Protein AF-A0A0F8W4H2-F1 (afdb_monomer)

Sequence (63 aa):
MMNLSRVLQEYRWAKRLGLRELAAEIGVSFPSLSRFELGGSQSGPTLVAILKWLLADAPEVTP

Organism: NCBI:txid412755

Solvent-accessible surface area (backbone atoms only — not comparable to full-atom values): 3792 Å² total; per-residue (Å²): 124,63,71,62,35,53,53,51,52,52,50,31,59,76,69,69,49,52,69,62,54,51,15,57,75,50,71,50,54,46,70,59,49,51,41,34,54,75,55,45,83,80,58,64,71,65,44,54,38,47,49,49,55,73,66,45,79,71,79,81,80,75,130

Nearest PDB structures (foldseek):
  2cro-assembly1_A  TM=7.701E-01  e=1.587E-02  Phage 434
  4pu8-assembly1_B  TM=7.393E-01  e=2.443E-02  Shewanella oneidensis MR-1
  6zvh-assembly1_i  TM=7.140E-01  e=2.443E-02  Homo sapiens
  8ezt-assembly1_D-2  TM=6.865E-01  e=2.764E-02  Legionella pneumophila
  3g5g-assembly5_J  TM=7.873E-01  e=1.756E-01  Enterobacter sp. RFL1396

Mean predicted aligned error: 5.67 Å

Secondary structure (DSSP, 8-state):
--HHHHHHHHHHHHTT--HHHHHHHHT--HHHHHHHHTT----SHHHHHHHHHHHS-------

pLDDT: mean 85.95, std 14.54, range [42.81, 96.62]

Foldseek 3Di:
DDVLLVVLVVVCVVVVHDLCRVCVLLVHDSVLNVCVNVPHDCDDDVVVSSCCSVPVDDPPPDD

Structure (mmCIF, N/CA/C/O backbone):
data_AF-A0A0F8W4H2-F1
#
_entry.id   AF-A0A0F8W4H2-F1
#
loop_
_atom_site.group_PDB
_atom_site.id
_atom_site.type_symbol
_atom_site.label_atom_id
_atom_site.label_alt_id
_atom_site.label_comp_id
_atom_site.label_asym_id
_atom_site.label_entity_id
_atom_site.label_seq_id
_atom_site.pdbx_PDB_ins_code
_atom_site.Cartn_x
_atom_site.Cartn_y
_atom_site.Cartn_z
_atom_site.occupancy
_atom_site.B_iso_or_equiv
_atom_site.auth_seq_id
_atom_site.auth_comp_id
_atom_site.auth_asym_id
_atom_site.auth_atom_id
_atom_site.pdbx_PDB_model_num
ATOM 1 N N . MET A 1 1 ? -3.097 -1.032 -17.321 1.00 55.03 1 MET A N 1
ATOM 2 C CA . MET A 1 1 ? -3.104 -0.843 -15.854 1.00 55.03 1 MET A CA 1
ATOM 3 C C . MET A 1 1 ? -3.624 -2.135 -15.244 1.00 55.03 1 MET A C 1
ATOM 5 O O . MET A 1 1 ? -4.666 -2.596 -15.688 1.00 55.03 1 MET A O 1
ATOM 9 N N . MET A 1 2 ? -2.865 -2.785 -14.358 1.00 63.62 2 MET A N 1
ATOM 10 C CA . MET A 1 2 ? -3.278 -4.058 -13.749 1.00 63.62 2 MET A CA 1
ATOM 11 C C . MET A 1 2 ? -4.436 -3.819 -12.774 1.00 63.62 2 MET A C 1
ATOM 13 O O . MET A 1 2 ? -4.472 -2.780 -12.112 1.00 63.62 2 MET A O 1
ATOM 17 N N . ASN A 1 3 ? -5.347 -4.784 -12.643 1.00 83.75 3 ASN A N 1
ATOM 18 C CA . ASN A 1 3 ? -6.512 -4.664 -11.759 1.00 83.75 3 ASN A CA 1
ATOM 19 C C . ASN A 1 3 ? -6.124 -4.392 -10.292 1.00 83.75 3 ASN A C 1
ATOM 21 O O . ASN A 1 3 ? -6.833 -3.673 -9.597 1.00 83.75 3 ASN A O 1
ATOM 25 N N . LEU A 1 4 ? -4.964 -4.879 -9.839 1.00 88.38 4 LEU A N 1
ATOM 26 C CA . LEU A 1 4 ? -4.520 -4.744 -8.449 1.00 88.38 4 LEU A CA 1
ATOM 27 C C . LEU A 1 4 ? -4.228 -3.294 -8.024 1.00 88.38 4 LEU A C 1
ATOM 29 O O . LEU A 1 4 ? -4.601 -2.902 -6.923 1.00 88.38 4 LEU A O 1
ATOM 33 N N . SER A 1 5 ? -3.619 -2.467 -8.884 1.00 89.81 5 SER A N 1
ATOM 34 C CA . SER A 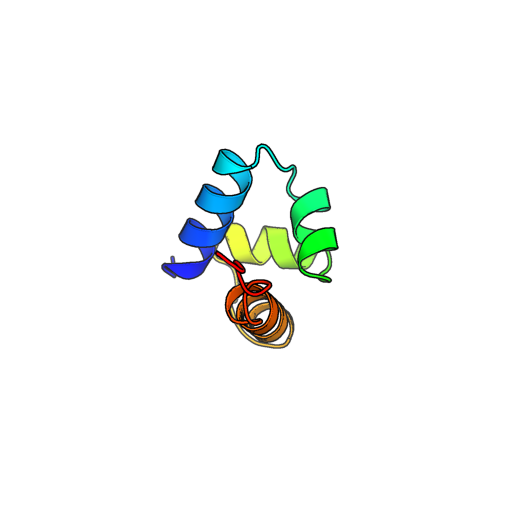1 5 ? -3.406 -1.042 -8.566 1.00 89.81 5 SER A CA 1
ATOM 35 C C . SER A 1 5 ? -4.719 -0.309 -8.329 1.00 89.81 5 SER A C 1
ATOM 37 O O . SER A 1 5 ? -4.801 0.537 -7.444 1.00 89.81 5 SER A O 1
ATOM 39 N N . ARG A 1 6 ? -5.749 -0.644 -9.112 1.00 90.25 6 ARG A N 1
ATOM 40 C CA . ARG A 1 6 ? -7.081 -0.064 -8.958 1.00 90.25 6 ARG A CA 1
ATOM 41 C C . ARG A 1 6 ? -7.751 -0.543 -7.672 1.00 90.25 6 ARG A C 1
ATOM 43 O O . ARG A 1 6 ? -8.287 0.283 -6.946 1.00 90.25 6 ARG A O 1
ATOM 50 N N . VAL A 1 7 ? -7.647 -1.835 -7.354 1.00 90.81 7 VAL A N 1
ATOM 51 C CA . VAL A 1 7 ? -8.150 -2.397 -6.087 1.00 90.81 7 VAL A CA 1
ATOM 52 C C . VAL A 1 7 ? -7.539 -1.677 -4.880 1.00 90.81 7 VAL A C 1
ATOM 54 O O . VAL A 1 7 ? -8.265 -1.307 -3.963 1.00 90.81 7 VAL A O 1
ATOM 57 N N . LEU A 1 8 ? -6.229 -1.407 -4.894 1.00 91.69 8 LEU A N 1
ATOM 58 C CA . LEU A 1 8 ? -5.570 -0.660 -3.815 1.00 91.69 8 LEU A CA 1
ATOM 59 C C . LEU A 1 8 ? -6.068 0.784 -3.701 1.00 91.69 8 LEU A C 1
ATOM 61 O O . LEU A 1 8 ? -6.327 1.245 -2.591 1.00 91.69 8 LEU A O 1
ATOM 65 N N . GLN A 1 9 ? -6.233 1.486 -4.827 1.00 92.56 9 GLN A N 1
ATOM 66 C CA . GLN A 1 9 ? -6.773 2.850 -4.830 1.00 92.56 9 GLN A CA 1
ATOM 67 C C . GLN A 1 9 ? -8.195 2.891 -4.264 1.00 92.56 9 GLN A C 1
ATOM 69 O O . GLN A 1 9 ? -8.504 3.737 -3.426 1.00 92.56 9 GLN A O 1
ATOM 74 N N . GLU A 1 10 ? -9.048 1.958 -4.687 1.00 93.50 10 GLU A N 1
ATOM 75 C CA . GLU A 1 10 ? -10.429 1.866 -4.216 1.00 93.50 10 GLU A CA 1
ATOM 76 C C . GLU A 1 10 ? -10.489 1.519 -2.720 1.00 93.50 10 GLU A C 1
ATOM 78 O O . GLU A 1 10 ? -11.223 2.175 -1.980 1.00 93.50 10 GLU A O 1
ATOM 83 N N . TYR A 1 11 ? -9.656 0.585 -2.241 1.00 92.88 11 TYR A N 1
ATOM 84 C CA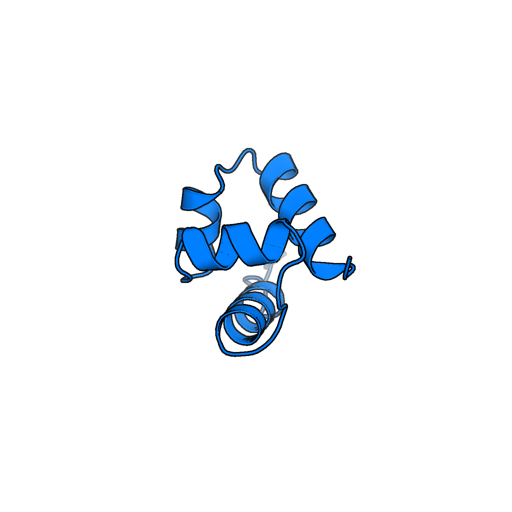 . TYR A 1 11 ? -9.504 0.304 -0.806 1.00 92.88 11 TYR A CA 1
ATOM 85 C C . TYR A 1 11 ? -9.093 1.558 -0.028 1.00 92.88 11 TYR A C 1
ATOM 87 O O . TYR A 1 11 ? -9.731 1.927 0.962 1.00 92.88 11 TYR A O 1
ATOM 95 N N . ARG A 1 12 ? -8.056 2.254 -0.508 1.00 94.12 12 ARG A N 1
ATOM 96 C CA . ARG A 1 12 ? -7.526 3.470 0.108 1.00 94.12 12 ARG A CA 1
ATOM 97 C C . ARG A 1 12 ? -8.600 4.543 0.246 1.00 94.12 12 ARG A C 1
ATOM 99 O O . ARG A 1 12 ? -8.737 5.148 1.308 1.00 94.12 12 ARG A O 1
ATOM 106 N N . TRP A 1 13 ? -9.382 4.766 -0.807 1.00 94.81 13 TRP A N 1
ATOM 107 C CA . TRP A 1 13 ? -10.475 5.736 -0.797 1.00 94.81 13 TRP A CA 1
ATOM 108 C C . TRP A 1 13 ? -11.626 5.313 0.114 1.00 94.81 13 TRP A C 1
ATOM 110 O O . TRP A 1 13 ? -12.109 6.141 0.886 1.00 94.81 13 TRP A O 1
ATOM 120 N N . ALA A 1 14 ? -12.020 4.037 0.094 1.00 95.62 14 ALA A N 1
ATOM 121 C CA . ALA A 1 14 ? -13.065 3.511 0.970 1.00 95.62 14 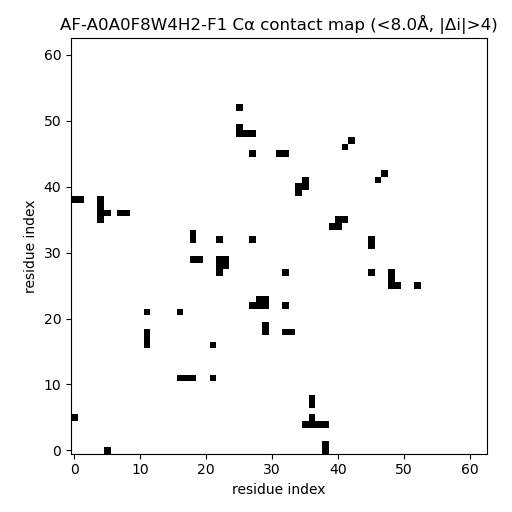ALA A CA 1
ATOM 122 C C . ALA A 1 14 ? -12.703 3.661 2.458 1.00 95.62 14 ALA A C 1
ATOM 124 O O . ALA A 1 14 ? -13.560 3.984 3.280 1.00 95.62 14 ALA A O 1
ATOM 125 N N . LYS A 1 15 ? -11.421 3.490 2.801 1.00 94.88 15 LYS A N 1
ATOM 126 C CA . LYS A 1 15 ? -10.891 3.671 4.159 1.00 94.88 15 LYS A CA 1
ATOM 127 C C . LYS A 1 15 ? -10.474 5.110 4.485 1.00 94.88 15 LYS A C 1
ATOM 129 O O . LYS A 1 15 ? -10.091 5.373 5.619 1.00 94.88 15 LYS A O 1
ATOM 134 N N . ARG A 1 16 ? -10.572 6.043 3.526 1.00 95.81 16 ARG A N 1
ATOM 135 C CA . ARG A 1 16 ? -10.103 7.441 3.632 1.00 95.81 16 ARG A CA 1
ATOM 136 C C . ARG A 1 16 ? -8.626 7.567 4.026 1.00 95.81 16 ARG A C 1
ATOM 138 O O . ARG A 1 16 ? -8.241 8.525 4.688 1.00 95.81 16 ARG A O 1
ATOM 145 N N . LEU A 1 17 ? -7.807 6.617 3.589 1.00 95.19 17 LEU A N 1
ATOM 146 C CA . LEU A 1 17 ? -6.378 6.598 3.859 1.00 95.19 17 LEU A CA 1
ATOM 147 C C . LEU A 1 17 ? -5.621 7.498 2.872 1.00 95.19 17 LEU A C 1
ATOM 149 O O . LEU A 1 17 ? -5.856 7.519 1.658 1.00 95.19 17 LEU A O 1
ATOM 153 N N . GLY A 1 18 ? -4.640 8.220 3.388 1.00 95.94 18 GLY A N 1
ATOM 154 C CA . GLY A 1 18 ? -3.561 8.792 2.609 1.00 95.94 18 GLY A CA 1
ATOM 155 C C . GLY A 1 18 ? -2.638 7.699 2.071 1.00 95.94 18 GLY A C 1
ATOM 156 O O . GLY A 1 18 ? -2.514 6.603 2.615 1.00 95.94 18 GLY A O 1
ATOM 157 N N . LEU A 1 19 ? -1.923 8.005 0.991 1.00 95.12 19 LEU A N 1
ATOM 158 C CA . LEU A 1 19 ? -1.013 7.041 0.366 1.00 95.12 19 LEU A CA 1
ATOM 159 C C . LEU A 1 19 ? 0.154 6.639 1.290 1.00 95.12 19 LEU A C 1
ATOM 161 O O . LEU A 1 19 ? 0.641 5.516 1.217 1.00 95.12 19 LEU A O 1
ATOM 165 N N . ARG A 1 20 ? 0.597 7.539 2.181 1.00 96.50 20 ARG A N 1
ATOM 166 C CA . ARG A 1 20 ? 1.621 7.237 3.200 1.00 96.50 20 ARG A CA 1
ATOM 167 C C . ARG A 1 20 ? 1.108 6.281 4.273 1.00 96.50 20 ARG A C 1
ATOM 169 O O . ARG A 1 20 ? 1.868 5.428 4.713 1.00 96.50 20 ARG A O 1
ATOM 176 N N . GLU A 1 21 ? -0.151 6.429 4.667 1.00 96.62 21 GLU A N 1
ATOM 177 C CA . GLU A 1 21 ? -0.783 5.590 5.686 1.00 96.62 21 GLU A CA 1
ATOM 178 C C . GLU A 1 21 ? -0.957 4.170 5.154 1.00 96.62 21 GLU A C 1
ATOM 180 O O . GLU A 1 21 ? -0.495 3.227 5.786 1.00 96.62 21 GLU A O 1
ATOM 185 N N . LEU A 1 22 ? -1.473 4.026 3.927 1.00 95.56 22 LEU A N 1
ATOM 186 C CA . LEU A 1 22 ? -1.571 2.717 3.282 1.00 95.56 22 LEU A CA 1
ATOM 187 C C . LEU A 1 22 ? -0.193 2.065 3.079 1.00 95.56 22 LEU A C 1
ATOM 189 O O . LEU A 1 22 ? -0.032 0.868 3.290 1.00 95.56 22 LEU A O 1
ATOM 193 N N . ALA A 1 23 ? 0.826 2.837 2.687 1.00 95.94 23 ALA A N 1
ATOM 194 C CA . ALA A 1 23 ? 2.181 2.304 2.541 1.00 95.94 23 ALA A CA 1
ATOM 195 C C . ALA A 1 23 ? 2.725 1.751 3.868 1.00 95.94 23 ALA A C 1
ATOM 197 O O . ALA A 1 23 ? 3.336 0.682 3.876 1.00 95.94 23 ALA A O 1
ATOM 198 N N . ALA A 1 24 ? 2.463 2.445 4.980 1.00 96.06 24 ALA A N 1
ATOM 199 C CA . ALA A 1 24 ? 2.818 1.975 6.314 1.00 96.06 24 ALA A CA 1
ATOM 200 C C . ALA A 1 24 ? 2.028 0.717 6.716 1.00 96.06 24 ALA A C 1
ATOM 202 O O . ALA A 1 24 ? 2.631 -0.214 7.239 1.00 96.06 24 ALA A O 1
ATOM 203 N N . GLU A 1 25 ? 0.726 0.657 6.413 1.00 94.62 25 GLU A N 1
ATOM 204 C CA . GLU A 1 25 ? -0.139 -0.504 6.685 1.00 94.62 25 GLU A CA 1
ATOM 205 C C . GLU A 1 25 ? 0.329 -1.769 5.946 1.00 94.62 25 GLU A C 1
ATOM 207 O O . GLU A 1 25 ? 0.370 -2.850 6.525 1.00 94.62 25 GLU A O 1
ATOM 212 N N . ILE A 1 26 ? 0.751 -1.628 4.686 1.00 94.50 26 ILE A N 1
ATOM 213 C CA . ILE A 1 26 ? 1.274 -2.737 3.870 1.00 94.50 26 ILE A CA 1
ATOM 214 C C . ILE A 1 26 ? 2.726 -3.091 4.257 1.00 94.50 26 ILE A C 1
ATOM 216 O O . ILE A 1 26 ? 3.193 -4.201 4.000 1.00 94.50 26 ILE A O 1
ATOM 220 N N . GLY A 1 27 ? 3.472 -2.152 4.846 1.00 95.31 27 GLY A N 1
ATOM 221 C CA . GLY A 1 27 ? 4.902 -2.310 5.130 1.00 95.31 27 GLY A CA 1
ATOM 222 C C . GLY A 1 27 ? 5.805 -2.066 3.913 1.00 95.31 27 GLY A C 1
ATOM 223 O O . GLY A 1 27 ? 6.835 -2.721 3.752 1.00 95.31 27 GLY A O 1
ATOM 224 N N . VAL A 1 28 ? 5.437 -1.128 3.034 1.00 95.19 28 VAL A N 1
ATOM 225 C CA . VAL A 1 28 ? 6.230 -0.721 1.858 1.00 95.19 28 VAL A CA 1
ATOM 226 C C . VAL A 1 28 ? 6.573 0.766 1.899 1.00 95.19 28 VAL A C 1
ATOM 228 O O . VAL A 1 28 ? 5.969 1.556 2.619 1.00 95.19 28 VAL A O 1
ATOM 231 N N . SER A 1 29 ? 7.551 1.191 1.096 1.00 95.75 29 SER A N 1
ATOM 232 C CA . SER A 1 29 ? 7.871 2.616 0.995 1.00 95.75 29 SER A CA 1
ATOM 233 C C . SER A 1 29 ? 6.787 3.379 0.222 1.00 95.75 29 SER A C 1
ATOM 235 O O . SER A 1 29 ? 6.243 2.894 -0.775 1.00 95.75 29 SER A O 1
ATOM 237 N N . PHE A 1 30 ? 6.518 4.618 0.640 1.00 95.25 30 PHE A N 1
ATOM 238 C CA . PHE A 1 30 ? 5.601 5.518 -0.064 1.00 95.25 30 PHE A CA 1
ATOM 239 C C . PHE A 1 30 ? 5.947 5.699 -1.558 1.00 95.25 30 PHE A C 1
ATOM 241 O O . PHE A 1 30 ? 5.038 5.580 -2.382 1.00 95.25 30 PHE A O 1
ATOM 248 N N . PRO A 1 31 ? 7.218 5.937 -1.962 1.00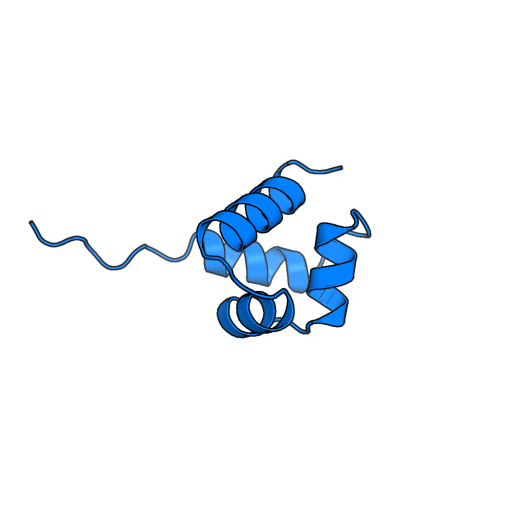 94.19 31 PRO A N 1
ATOM 249 C CA . PRO A 1 31 ? 7.560 6.060 -3.380 1.00 94.19 31 PRO A CA 1
ATOM 250 C C . PRO A 1 31 ? 7.271 4.785 -4.179 1.00 94.19 31 PRO A C 1
ATOM 252 O O . PRO A 1 31 ? 6.812 4.870 -5.320 1.00 94.19 31 PRO A O 1
ATOM 255 N N . SER A 1 32 ? 7.503 3.610 -3.585 1.00 93.31 32 SER A N 1
ATOM 256 C CA . SER A 1 32 ? 7.206 2.330 -4.229 1.00 93.31 32 SER A CA 1
ATOM 257 C C . SER A 1 32 ? 5.705 2.135 -4.431 1.00 93.31 32 SER A C 1
ATOM 259 O O . SER A 1 32 ? 5.294 1.782 -5.534 1.00 93.31 32 SER A O 1
ATOM 261 N N . LEU A 1 33 ? 4.885 2.419 -3.412 1.00 93.56 33 LEU A N 1
ATOM 262 C CA . LEU A 1 33 ? 3.428 2.312 -3.526 1.00 93.56 33 LEU A CA 1
ATOM 263 C C . LEU A 1 33 ? 2.849 3.339 -4.513 1.00 93.56 33 LEU A C 1
ATOM 265 O O . LEU A 1 33 ?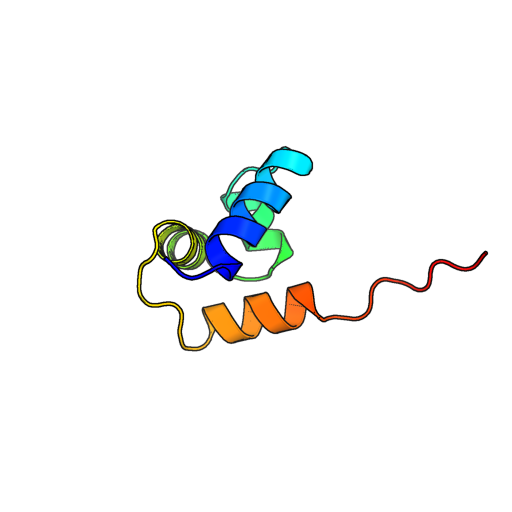 1.996 2.994 -5.322 1.00 93.56 33 LEU A O 1
ATOM 269 N N . SER A 1 34 ? 3.359 4.574 -4.517 1.00 93.75 34 SER A N 1
ATOM 270 C CA . SER A 1 34 ? 2.951 5.613 -5.475 1.00 93.75 34 SER A CA 1
ATOM 271 C C . SER A 1 34 ? 3.208 5.201 -6.922 1.00 93.75 34 SER A C 1
ATOM 273 O O . SER A 1 34 ? 2.308 5.246 -7.762 1.00 93.75 34 SER A O 1
ATOM 275 N N . ARG A 1 35 ? 4.414 4.698 -7.215 1.00 91.81 35 ARG A N 1
ATOM 276 C CA . ARG A 1 35 ? 4.740 4.174 -8.547 1.00 91.81 35 ARG 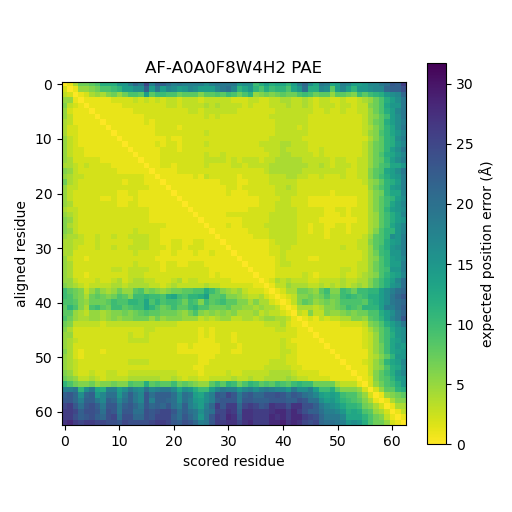A CA 1
ATOM 277 C C . ARG A 1 35 ? 3.861 2.976 -8.916 1.00 91.81 35 ARG A C 1
ATOM 279 O O . ARG A 1 35 ? 3.492 2.837 -10.080 1.00 91.81 35 ARG A O 1
ATOM 286 N N . PHE A 1 36 ? 3.527 2.132 -7.942 1.00 91.69 36 PHE A N 1
ATOM 287 C CA . PHE A 1 36 ? 2.646 0.985 -8.135 1.00 91.69 36 PHE A CA 1
ATOM 288 C C . PHE A 1 36 ? 1.208 1.411 -8.485 1.00 91.69 36 PHE A C 1
ATOM 290 O O . PHE A 1 36 ? 0.638 0.893 -9.448 1.00 91.69 36 PHE A O 1
ATOM 297 N N . GLU A 1 37 ? 0.626 2.381 -7.767 1.00 88.12 37 GLU A N 1
ATOM 298 C CA . GLU A 1 37 ? -0.716 2.912 -8.059 1.00 88.12 37 GLU A CA 1
ATOM 299 C C . GLU A 1 37 ? -0.776 3.616 -9.423 1.00 88.12 37 GLU A C 1
ATOM 301 O O . GLU A 1 37 ? -1.736 3.420 -10.165 1.00 88.12 37 GLU A O 1
ATOM 306 N N . LEU A 1 38 ? 0.264 4.368 -9.797 1.00 88.38 38 LEU A N 1
ATOM 307 C CA . LEU A 1 38 ? 0.346 5.074 -11.084 1.00 88.38 38 LEU A CA 1
ATOM 308 C C . LEU A 1 38 ? 0.574 4.149 -12.294 1.00 88.38 38 LEU A C 1
ATOM 310 O O . LEU A 1 38 ? 0.634 4.619 -13.428 1.00 88.38 38 LEU A O 1
ATOM 314 N N . GLY A 1 39 ? 0.689 2.834 -12.081 1.00 79.94 39 GLY A N 1
ATOM 315 C CA . GLY A 1 39 ? 0.840 1.863 -13.163 1.00 79.94 39 GLY A CA 1
ATOM 316 C C . GLY A 1 39 ? 2.275 1.680 -13.661 1.00 79.94 39 GLY A C 1
ATOM 317 O O . GLY A 1 39 ? 2.461 1.172 -14.764 1.00 79.94 39 GLY A O 1
ATOM 318 N N . GLY A 1 40 ? 3.281 2.059 -12.863 1.00 79.06 40 GLY A N 1
ATOM 319 C CA . GLY A 1 40 ? 4.678 1.688 -13.108 1.00 79.06 40 GLY A CA 1
ATOM 320 C C . GLY A 1 40 ? 4.916 0.176 -12.973 1.00 79.06 40 GLY A C 1
ATOM 321 O O . GLY A 1 40 ? 3.972 -0.596 -12.843 1.00 79.06 40 GLY A O 1
ATOM 322 N N . SER A 1 41 ? 6.180 -0.268 -12.992 1.00 76.88 41 SER A N 1
ATOM 323 C CA . SER A 1 41 ? 6.522 -1.701 -12.909 1.00 76.88 41 SER A CA 1
ATOM 324 C C . SER A 1 41 ? 5.905 -2.366 -11.671 1.00 76.88 41 SER A C 1
ATOM 326 O O . SER A 1 41 ? 6.301 -2.077 -10.543 1.00 76.88 41 SER A O 1
ATOM 328 N N . GLN A 1 42 ? 4.950 -3.270 -11.892 1.00 74.88 42 GLN A N 1
ATOM 329 C CA . GLN A 1 42 ? 4.214 -3.988 -10.845 1.00 74.88 42 GLN A CA 1
ATOM 330 C C . GLN A 1 42 ? 4.825 -5.366 -10.611 1.00 74.88 42 GLN A C 1
ATOM 332 O O . GLN A 1 42 ? 4.179 -6.392 -10.783 1.00 74.88 42 GLN A O 1
ATOM 337 N N . SER A 1 43 ? 6.110 -5.394 -10.287 1.00 81.19 43 SER A N 1
ATOM 338 C CA . SER A 1 43 ? 6.880 -6.620 -10.097 1.00 81.19 43 SER A CA 1
ATOM 339 C C . SER A 1 43 ? 7.866 -6.455 -8.944 1.00 81.19 43 SER A C 1
ATOM 341 O O . SER A 1 43 ? 8.116 -5.347 -8.463 1.00 81.19 43 SER A O 1
ATOM 343 N N . GLY A 1 44 ? 8.420 -7.573 -8.475 1.00 88.38 44 GLY A N 1
ATOM 344 C CA . GLY A 1 44 ? 9.435 -7.566 -7.427 1.00 88.38 44 GLY A CA 1
ATOM 345 C C . GLY A 1 44 ? 8.873 -7.387 -6.008 1.00 88.38 44 GLY A C 1
ATOM 346 O O . GLY A 1 44 ? 7.704 -7.698 -5.757 1.00 88.38 44 GLY A O 1
ATOM 347 N N . PRO A 1 45 ? 9.699 -6.913 -5.056 1.00 91.56 45 PRO A N 1
ATOM 348 C CA . PRO A 1 45 ? 9.383 -6.963 -3.626 1.00 91.56 45 PRO A CA 1
ATOM 349 C C . PRO A 1 45 ? 8.091 -6.241 -3.232 1.00 91.56 45 PRO A C 1
ATOM 351 O O . PRO A 1 45 ? 7.365 -6.716 -2.364 1.00 91.56 45 PRO A O 1
ATOM 354 N N . THR A 1 46 ? 7.769 -5.123 -3.890 1.00 92.12 46 THR A N 1
ATOM 355 C CA . THR A 1 46 ? 6.546 -4.358 -3.608 1.00 92.12 46 THR A CA 1
ATOM 356 C C . THR A 1 46 ? 5.287 -5.140 -3.969 1.00 92.12 46 THR A C 1
ATOM 358 O O . THR A 1 46 ? 4.359 -5.162 -3.167 1.00 92.12 46 THR A O 1
ATOM 361 N N . LEU A 1 47 ? 5.261 -5.834 -5.115 1.00 92.31 47 LEU A N 1
ATOM 362 C CA . LEU A 1 47 ? 4.129 -6.695 -5.469 1.00 92.31 47 LEU A CA 1
ATOM 363 C C . LEU A 1 47 ? 3.965 -7.822 -4.441 1.00 92.31 47 LEU A C 1
ATOM 365 O O . LEU A 1 47 ? 2.857 -8.074 -3.984 1.00 92.31 47 LEU A O 1
ATOM 369 N N . VAL A 1 48 ? 5.063 -8.479 -4.057 1.00 93.50 48 VAL A N 1
ATOM 370 C CA . VAL A 1 48 ? 5.028 -9.574 -3.074 1.00 93.50 48 VAL A CA 1
ATOM 371 C C . VAL A 1 48 ? 4.498 -9.090 -1.726 1.00 93.50 48 VAL A C 1
ATOM 373 O O . VAL A 1 48 ? 3.664 -9.766 -1.134 1.00 93.50 48 VAL A O 1
ATOM 376 N N . ALA A 1 49 ? 4.946 -7.927 -1.249 1.00 93.56 49 ALA A N 1
ATOM 377 C CA . ALA A 1 49 ? 4.458 -7.342 -0.003 1.00 93.56 49 ALA A CA 1
ATOM 378 C C . ALA A 1 49 ? 2.957 -7.023 -0.069 1.00 93.56 49 ALA A C 1
ATOM 380 O O . ALA A 1 49 ? 2.216 -7.411 0.827 1.00 93.56 49 ALA A O 1
ATOM 381 N N . ILE A 1 50 ? 2.499 -6.404 -1.163 1.00 93.00 50 ILE A N 1
ATOM 382 C CA . ILE A 1 50 ? 1.078 -6.115 -1.399 1.00 93.00 50 ILE A CA 1
ATOM 383 C C . ILE A 1 50 ? 0.246 -7.401 -1.401 1.00 93.00 50 ILE A C 1
ATOM 385 O O . ILE A 1 50 ? -0.788 -7.454 -0.747 1.00 93.00 50 ILE A O 1
ATOM 389 N N . LEU A 1 51 ? 0.685 -8.439 -2.119 1.00 92.75 51 LEU A N 1
ATOM 390 C CA . LEU A 1 51 ? -0.043 -9.708 -2.191 1.00 92.75 51 LEU A CA 1
ATOM 391 C C . LEU A 1 51 ? -0.073 -10.418 -0.837 1.00 92.75 51 LEU A C 1
ATOM 393 O O . LEU A 1 51 ? -1.113 -10.941 -0.460 1.00 92.75 51 LEU A O 1
ATOM 397 N N . LYS A 1 52 ? 1.036 -10.406 -0.089 1.00 93.12 52 LYS A N 1
ATOM 398 C CA . LYS A 1 52 ? 1.073 -10.952 1.272 1.00 93.12 52 LYS A CA 1
ATOM 399 C C . LYS A 1 52 ? 0.134 -10.208 2.208 1.00 93.12 52 LYS A C 1
ATOM 401 O O . LYS A 1 52 ? -0.540 -10.858 2.982 1.00 93.12 52 LYS A O 1
ATOM 406 N N . TRP A 1 53 ? 0.089 -8.880 2.137 1.00 92.38 53 TRP A N 1
ATOM 407 C CA . TRP A 1 53 ? -0.832 -8.077 2.939 1.00 92.38 53 TRP A CA 1
ATOM 408 C C . TRP A 1 53 ? -2.296 -8.345 2.565 1.00 92.38 53 TRP A C 1
ATOM 410 O O . TRP A 1 53 ? -3.122 -8.543 3.445 1.00 92.38 53 TRP A O 1
ATOM 420 N N . LEU A 1 54 ? -2.607 -8.417 1.268 1.00 90.44 54 LEU A N 1
ATOM 421 C CA . LEU A 1 54 ? -3.973 -8.623 0.780 1.00 90.44 54 LEU A CA 1
ATOM 422 C C . LEU A 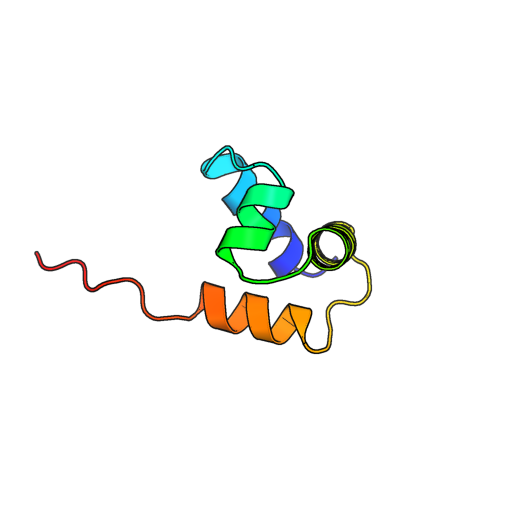1 54 ? -4.509 -10.031 1.080 1.00 90.44 54 LEU A C 1
ATOM 424 O O . LEU A 1 54 ? -5.711 -10.204 1.257 1.00 90.44 54 LEU A O 1
ATOM 428 N N . LEU A 1 55 ? -3.625 -11.029 1.065 1.00 89.06 55 LEU A N 1
ATOM 429 C CA . LEU A 1 55 ? -3.964 -12.443 1.239 1.00 89.06 55 LEU A CA 1
ATOM 430 C C . LEU A 1 55 ? -3.593 -12.980 2.623 1.00 89.06 55 LEU A C 1
ATOM 432 O O . LEU A 1 55 ? -3.766 -14.171 2.866 1.00 89.06 55 LEU A O 1
ATOM 436 N N . ALA A 1 56 ? -3.044 -12.144 3.507 1.00 84.31 56 ALA A N 1
ATOM 437 C CA . ALA A 1 56 ? -2.883 -12.521 4.901 1.00 84.31 56 ALA A CA 1
ATOM 438 C C . ALA A 1 56 ? -4.284 -12.739 5.474 1.00 84.31 56 ALA A C 1
ATOM 440 O O . ALA A 1 56 ? -5.144 -11.872 5.310 1.00 84.31 56 ALA A O 1
ATOM 441 N N . ASP A 1 57 ? -4.502 -13.907 6.086 1.00 59.53 57 ASP A N 1
ATOM 442 C CA . ASP A 1 57 ? -5.786 -14.291 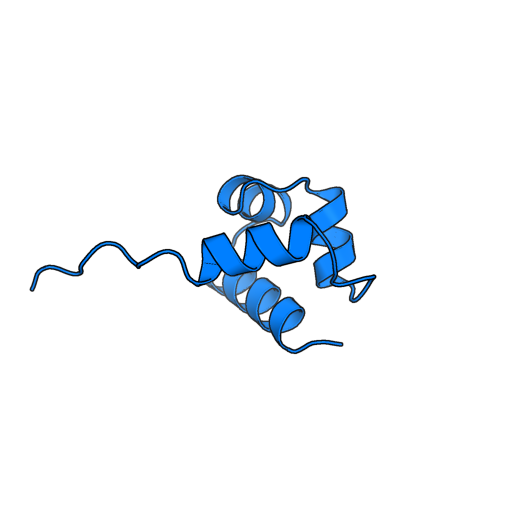6.666 1.00 59.53 57 ASP A CA 1
ATOM 443 C C . ASP A 1 57 ? -6.369 -13.120 7.461 1.00 59.53 57 ASP A C 1
ATOM 445 O O . ASP A 1 57 ? -5.737 -12.583 8.378 1.00 59.53 57 ASP A O 1
ATOM 449 N N . ALA A 1 58 ? -7.574 -12.695 7.068 1.00 56.00 58 ALA A N 1
ATOM 450 C CA . ALA A 1 58 ? -8.360 -11.774 7.869 1.00 56.00 58 ALA A CA 1
ATOM 451 C C . ALA A 1 58 ? -8.458 -12.361 9.288 1.00 56.00 58 ALA A C 1
ATOM 453 O O . ALA A 1 58 ? -8.629 -13.578 9.406 1.00 56.00 58 ALA A O 1
ATOM 454 N N . PRO A 1 59 ? -8.351 -11.552 10.360 1.00 49.56 59 PRO A N 1
ATOM 455 C CA . PRO A 1 59 ? -8.600 -12.066 11.700 1.00 49.56 59 PRO A CA 1
ATOM 456 C C . PRO A 1 59 ? -9.952 -12.781 11.681 1.00 49.56 59 PRO A C 1
ATOM 458 O O . PRO A 1 59 ? -10.923 -12.212 11.173 1.00 49.56 59 PRO A O 1
ATOM 461 N N . GLU A 1 60 ? -9.980 -14.035 12.151 1.00 43.06 60 GLU A N 1
ATOM 462 C CA . GLU A 1 60 ? -11.202 -14.831 12.259 1.00 43.06 60 GLU A CA 1
ATOM 463 C C . GLU A 1 60 ? -12.311 -13.939 12.813 1.00 43.06 60 GLU A C 1
ATOM 465 O O . GLU A 1 60 ? -12.235 -13.453 13.943 1.00 43.06 60 GLU A O 1
ATOM 470 N N . VAL A 1 61 ? -13.340 -13.692 12.003 1.00 52.97 61 VAL A N 1
ATOM 471 C CA . VAL A 1 61 ? -14.581 -13.120 12.509 1.00 52.97 61 VAL A CA 1
ATOM 472 C C . VAL A 1 61 ? -15.232 -14.248 13.293 1.00 52.97 61 VAL A C 1
ATOM 474 O O . VAL A 1 61 ? -15.945 -15.076 12.728 1.00 52.97 61 VAL A O 1
ATOM 477 N N . THR A 1 62 ? -14.896 -14.346 14.578 1.00 42.81 62 THR A N 1
ATOM 478 C CA . THR A 1 62 ? -15.600 -15.235 15.498 1.00 42.81 62 THR A CA 1
ATOM 479 C C . THR A 1 62 ? -17.060 -14.757 15.560 1.00 42.81 62 THR A C 1
ATOM 481 O O . THR A 1 62 ? -17.268 -13.560 15.782 1.00 42.81 62 THR A O 1
ATOM 484 N N . PRO A 1 63 ? -18.048 -15.628 15.280 1.00 52.56 63 PRO A N 1
ATOM 485 C CA . PRO A 1 63 ? -19.465 -15.265 15.294 1.00 52.56 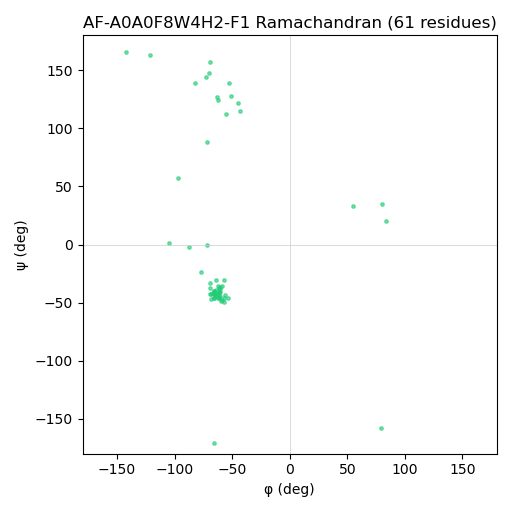63 PRO A CA 1
ATOM 486 C C . PRO A 1 63 ? -19.969 -14.858 16.683 1.00 52.56 63 PRO A C 1
ATOM 488 O O . PRO A 1 63 ? -19.407 -15.344 17.693 1.00 52.56 63 PRO A O 1
#

InterPro domains:
  IPR001387 Cro/C1-type, helix-turn-helix domain [PF01381] (19-52)
  IPR001387 Cro/C1-type, helix-turn-helix domain [PS50943] (8-61)
  IPR001387 Cro/C1-type, helix-turn-helix domain [cd00093] (8-63)
  IPR010982 Lambda repressor-like, DNA-binding domain superfamily [G3DSA:1.10.260.40] (1-59)
  IPR010982 Lambda repressor-like, DNA-binding domain superfamily [SSF47413] (1-53)

Radius of gyration: 11.97 Å; Cα contacts (8 Å, |Δi|>4): 40; chains: 1; bounding box: 29×24×31 Å